Protein AF-A0A4Y9NCS8-F1 (afdb_monomer_lite)

Radius of gyration: 16.24 Å; chains: 1; bounding box: 45×35×48 Å

Secondary structure (DSSP, 8-state):
--TTSPTT--EEEEEEEEEGGGPPP----TTEEEEEEEEE-TT-SSPPPTTHHHHHHHHHHHHHHHHHS----PPPPP---TTSS-SEE-----SS-----SPPEEEEEEHHHHHHHHIIIIIIS---GGGEEEEEEE-TT----

Sequence (145 aa):
IVESLPVGRRARIMLEVPTAGDVLPLAAPAGVEVTWLPRWPADAAVPAPHGMLLTAAVVAAVQEISAAVVPAPAAPLDDVDVDTGILWEVPEEDPGPRRSSGPYVWLAGEAGTVKGLRRRLVQEAGLERTSVAFMGYWRRGKTSD

Structure (mmCIF, N/CA/C/O backbone):
data_AF-A0A4Y9NCS8-F1
#
_entry.id   AF-A0A4Y9NCS8-F1
#
loop_
_atom_site.group_PDB
_atom_site.id
_atom_site.type_symbol
_atom_site.label_atom_id
_atom_site.label_alt_id
_atom_site.label_comp_id
_atom_site.label_asym_id
_atom_site.label_entity_id
_atom_site.label_seq_id
_atom_site.pdbx_PDB_ins_code
_atom_site.Cartn_x
_atom_site.Cartn_y
_atom_site.Cartn_z
_atom_site.occupancy
_atom_site.B_iso_or_equiv
_atom_site.auth_seq_id
_atom_site.auth_comp_id
_atom_site.auth_asym_id
_atom_site.auth_atom_id
_atom_site.pdbx_PDB_model_num
ATOM 1 N N . ILE A 1 1 ? 1.512 -13.019 6.140 1.00 72.31 1 ILE A N 1
ATOM 2 C CA . ILE A 1 1 ? 0.688 -11.860 6.577 1.00 72.31 1 ILE A CA 1
ATOM 3 C C . ILE A 1 1 ? -0.750 -12.012 6.093 1.00 72.31 1 ILE A C 1
ATOM 5 O O . ILE A 1 1 ? -1.638 -12.093 6.925 1.00 72.31 1 ILE A O 1
ATOM 9 N N . VAL A 1 2 ? -0.988 -12.085 4.779 1.00 74.62 2 VAL A N 1
ATOM 10 C CA . VAL A 1 2 ? -2.345 -12.172 4.201 1.00 74.62 2 VAL A CA 1
ATOM 11 C C . VAL A 1 2 ? -3.063 -13.469 4.578 1.00 74.62 2 VAL A C 1
ATOM 13 O O . VAL A 1 2 ? -4.163 -13.434 5.115 1.00 74.62 2 VAL A O 1
ATOM 16 N N . GLU A 1 3 ? -2.403 -14.607 4.376 1.00 77.19 3 GLU A N 1
ATOM 17 C CA . GLU A 1 3 ? -2.951 -15.942 4.669 1.00 77.19 3 GLU A CA 1
ATOM 18 C C . GLU A 1 3 ? -3.192 -16.182 6.166 1.00 77.19 3 GLU A C 1
ATOM 20 O O . GLU A 1 3 ? -3.977 -17.042 6.545 1.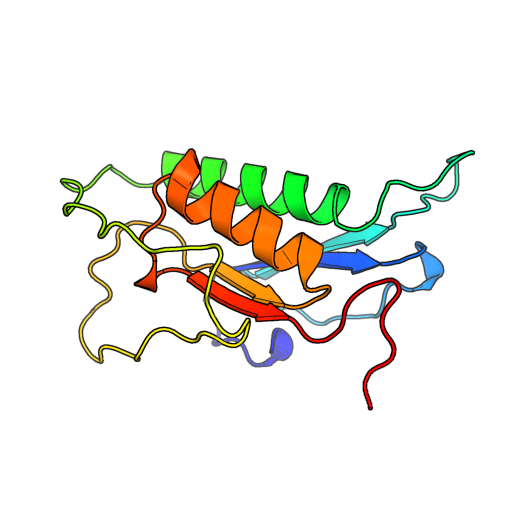00 77.19 3 GLU A O 1
ATOM 25 N N . SER A 1 4 ? -2.533 -15.399 7.025 1.00 77.44 4 SER A N 1
ATOM 26 C CA . SER A 1 4 ? -2.660 -15.468 8.481 1.00 77.44 4 SER A CA 1
ATOM 27 C C . SER A 1 4 ? -3.705 -14.497 9.045 1.00 77.44 4 SER A C 1
ATOM 29 O O . SER A 1 4 ? -3.800 -14.357 10.264 1.00 77.44 4 SER A O 1
ATOM 31 N N . LEU A 1 5 ? -4.451 -13.773 8.198 1.00 78.94 5 LEU A N 1
ATOM 32 C CA . LEU A 1 5 ? -5.491 -12.860 8.673 1.00 78.94 5 LEU A CA 1
ATOM 33 C C . LEU A 1 5 ? -6.654 -13.645 9.308 1.00 78.94 5 LEU A C 1
ATOM 35 O O . LEU A 1 5 ? -7.102 -14.639 8.733 1.00 78.94 5 LEU A O 1
ATOM 39 N N . PRO A 1 6 ? -7.187 -13.194 10.463 1.00 78.44 6 PRO A N 1
ATOM 40 C CA . PRO A 1 6 ? -8.343 -13.832 11.081 1.00 78.44 6 PRO A CA 1
ATOM 41 C C . PRO A 1 6 ? -9.550 -13.878 10.137 1.00 78.44 6 PRO A C 1
ATOM 43 O O . PRO A 1 6 ? -9.821 -12.919 9.411 1.00 78.44 6 PRO A O 1
ATOM 46 N N . VAL A 1 7 ? -10.312 -14.971 10.197 1.00 76.00 7 VAL A N 1
ATOM 47 C CA . VAL A 1 7 ? -11.544 -15.144 9.415 1.00 76.00 7 VAL A CA 1
ATOM 48 C C . VAL A 1 7 ? -12.521 -13.997 9.697 1.00 76.00 7 VAL A C 1
ATOM 50 O O . VAL A 1 7 ? -12.705 -13.590 10.842 1.00 76.00 7 VAL A O 1
ATOM 53 N N . GLY A 1 8 ? -13.139 -13.461 8.641 1.00 76.62 8 GLY A N 1
ATOM 54 C CA . GLY A 1 8 ? -14.074 -12.335 8.730 1.00 76.62 8 GLY A CA 1
ATOM 55 C C . GLY A 1 8 ? -13.406 -10.956 8.757 1.00 76.62 8 GLY A C 1
ATOM 56 O O . GLY A 1 8 ? -14.107 -9.941 8.729 1.00 76.62 8 GLY A O 1
ATOM 57 N N . ARG A 1 9 ? -12.066 -10.879 8.768 1.00 81.81 9 ARG A N 1
ATOM 58 C CA . ARG A 1 9 ? -11.354 -9.608 8.600 1.00 81.81 9 ARG A CA 1
ATOM 59 C C . ARG A 1 9 ? -11.525 -9.109 7.165 1.00 81.81 9 ARG A C 1
ATOM 61 O O . ARG A 1 9 ? -11.119 -9.773 6.218 1.00 81.81 9 ARG A O 1
ATOM 68 N N . ARG A 1 10 ? -12.067 -7.899 7.015 1.00 86.56 10 ARG A N 1
ATOM 69 C CA . ARG A 1 10 ? -12.095 -7.193 5.730 1.00 86.56 10 ARG A CA 1
ATOM 70 C C . ARG A 1 10 ? -10.771 -6.473 5.511 1.00 86.56 10 ARG A C 1
ATOM 72 O O . ARG A 1 10 ? -10.354 -5.708 6.380 1.00 86.56 10 ARG A O 1
ATOM 79 N N . ALA A 1 11 ? -10.120 -6.715 4.379 1.00 88.88 11 ALA A N 1
ATOM 80 C CA . ALA A 1 11 ? -8.862 -6.061 4.027 1.00 88.88 11 ALA A CA 1
ATOM 81 C C . ALA A 1 11 ? -8.737 -5.886 2.511 1.00 88.88 11 ALA A C 1
ATOM 83 O O . ALA A 1 11 ? -9.195 -6.730 1.746 1.00 88.88 11 ALA A O 1
ATOM 84 N N . ARG A 1 12 ? -8.076 -4.805 2.093 1.00 93.00 12 ARG A N 1
ATOM 85 C CA . ARG A 1 12 ? -7.618 -4.610 0.714 1.00 93.00 12 ARG A CA 1
ATOM 86 C C . ARG A 1 12 ? -6.100 -4.644 0.705 1.00 93.00 12 ARG A C 1
ATOM 88 O O . ARG A 1 12 ? -5.467 -3.942 1.491 1.00 93.00 12 ARG A O 1
ATOM 95 N N . ILE A 1 13 ? -5.532 -5.475 -0.154 1.00 93.50 13 ILE A N 1
ATOM 96 C CA . ILE A 1 13 ? -4.092 -5.677 -0.280 1.00 93.50 13 ILE A CA 1
ATOM 97 C C . ILE A 1 13 ? -3.683 -5.250 -1.677 1.00 93.50 13 ILE A C 1
ATOM 99 O O . ILE A 1 13 ? -4.198 -5.769 -2.663 1.00 93.50 13 ILE A O 1
ATOM 103 N N . MET A 1 14 ? -2.735 -4.325 -1.756 1.00 95.94 14 MET A N 1
ATOM 104 C CA . MET A 1 14 ? -2.185 -3.838 -3.015 1.00 95.94 14 MET A CA 1
ATOM 105 C C . MET A 1 14 ? -0.710 -4.214 -3.095 1.00 95.94 14 MET A C 1
ATOM 107 O O . MET A 1 14 ? 0.062 -3.893 -2.192 1.00 95.94 14 MET A O 1
ATOM 111 N N . LEU A 1 15 ? -0.321 -4.886 -4.176 1.00 95.50 15 LEU A N 1
ATOM 112 C CA . LEU A 1 15 ? 1.039 -5.382 -4.387 1.00 95.50 15 LEU A CA 1
ATOM 113 C C . LEU A 1 15 ? 1.550 -4.889 -5.737 1.00 95.50 15 LEU A C 1
ATOM 115 O O . LEU A 1 15 ? 1.112 -5.360 -6.783 1.00 95.50 15 LEU A O 1
ATOM 119 N N . GLU A 1 16 ? 2.473 -3.929 -5.726 1.00 96.06 16 GLU A N 1
ATOM 120 C CA . GLU A 1 16 ? 3.123 -3.469 -6.954 1.00 96.06 16 GLU A CA 1
ATOM 121 C C . GLU A 1 16 ? 4.287 -4.383 -7.327 1.00 96.06 16 GLU A C 1
ATOM 123 O O . GLU A 1 16 ? 5.183 -4.632 -6.520 1.00 96.06 16 GLU A O 1
ATOM 128 N N . VAL A 1 17 ? 4.282 -4.853 -8.573 1.00 95.44 17 VAL A N 1
ATOM 129 C CA . VAL A 1 17 ? 5.280 -5.783 -9.112 1.00 95.44 17 VAL A CA 1
ATOM 130 C C . VAL A 1 17 ? 5.878 -5.244 -10.414 1.00 95.44 17 VAL A C 1
ATOM 132 O O . VAL A 1 17 ? 5.269 -4.389 -11.061 1.00 95.44 17 VAL A O 1
ATOM 135 N N . PRO A 1 18 ? 7.093 -5.661 -10.818 1.00 93.62 18 PRO A N 1
ATOM 136 C CA . PRO A 1 18 ? 7.687 -5.197 -12.071 1.00 93.62 18 PRO A CA 1
ATOM 137 C C . PRO A 1 18 ? 6.819 -5.524 -13.293 1.00 93.62 18 PRO A C 1
ATOM 139 O O . PRO A 1 18 ? 6.507 -4.616 -14.064 1.00 93.62 18 PRO A O 1
ATOM 142 N N . THR A 1 19 ? 6.392 -6.777 -13.436 1.00 92.75 19 THR A N 1
ATOM 143 C CA . THR A 1 19 ? 5.633 -7.282 -14.588 1.00 92.75 19 THR A CA 1
ATOM 144 C C . THR A 1 19 ? 4.485 -8.190 -14.146 1.00 92.75 19 THR A C 1
ATOM 146 O O . THR A 1 19 ? 4.421 -8.624 -12.998 1.00 92.75 19 THR A O 1
ATOM 149 N N . ALA A 1 20 ? 3.575 -8.518 -15.067 1.00 91.19 20 ALA A N 1
ATOM 150 C CA . ALA A 1 20 ? 2.507 -9.481 -14.792 1.00 91.19 20 ALA A CA 1
ATOM 151 C C . ALA A 1 20 ? 3.033 -10.906 -14.519 1.00 91.19 20 ALA A C 1
ATOM 153 O O . ALA A 1 20 ? 2.359 -11.680 -13.846 1.00 91.19 20 ALA A O 1
ATOM 154 N N . GLY A 1 21 ? 4.237 -11.245 -14.998 1.00 91.56 21 GLY A N 1
ATOM 155 C CA . GLY A 1 21 ? 4.879 -12.537 -14.730 1.00 91.56 21 GLY A CA 1
ATOM 156 C C . GLY A 1 21 ? 5.390 -12.688 -13.295 1.00 91.56 21 GLY A C 1
ATOM 157 O O . GLY A 1 21 ? 5.642 -13.803 -12.856 1.00 91.56 21 GLY A O 1
ATOM 158 N N . ASP A 1 22 ? 5.502 -11.582 -12.556 1.00 94.00 22 ASP A N 1
ATOM 159 C CA . ASP A 1 22 ? 5.923 -11.566 -11.151 1.00 94.00 22 ASP A CA 1
ATOM 160 C C . ASP A 1 22 ? 4.744 -11.751 -10.176 1.00 94.00 22 ASP A C 1
ATOM 162 O O . ASP A 1 22 ? 4.925 -11.717 -8.957 1.00 94.00 22 ASP A O 1
ATOM 166 N N . VAL A 1 23 ? 3.519 -11.908 -10.691 1.00 93.31 23 VAL A N 1
ATOM 167 C CA . VAL A 1 23 ? 2.337 -12.187 -9.871 1.00 93.31 23 VAL A CA 1
ATOM 168 C C . VAL A 1 23 ? 2.438 -13.601 -9.313 1.00 93.31 23 VAL A C 1
ATOM 170 O O . VAL A 1 23 ? 2.556 -14.574 -10.056 1.00 93.31 23 VAL A O 1
ATOM 173 N N . LEU A 1 24 ? 2.349 -13.714 -7.989 1.00 91.56 24 LEU A N 1
ATOM 174 C CA . LEU A 1 24 ? 2.387 -14.997 -7.300 1.00 91.56 24 LEU A CA 1
ATOM 175 C C . LEU A 1 24 ? 0.973 -15.449 -6.915 1.00 91.56 24 LEU A C 1
ATOM 177 O O . LEU A 1 24 ? 0.137 -14.612 -6.558 1.00 91.56 24 LEU A O 1
ATOM 181 N N . PRO A 1 25 ? 0.691 -16.766 -6.928 1.00 88.62 25 PRO A N 1
ATOM 182 C CA . PRO A 1 25 ? -0.510 -17.298 -6.302 1.00 88.62 25 PRO A CA 1
ATOM 183 C C . PRO A 1 25 ? -0.550 -16.885 -4.828 1.00 88.62 25 PRO A C 1
ATOM 185 O O . PRO A 1 25 ? 0.394 -17.145 -4.085 1.00 88.62 25 PRO A O 1
ATOM 188 N N . LEU A 1 26 ? -1.636 -16.236 -4.413 1.00 88.38 26 LEU A N 1
ATOM 189 C CA . LEU A 1 26 ? -1.834 -15.800 -3.034 1.00 88.38 26 LEU A CA 1
ATOM 190 C C . LEU A 1 26 ? -3.251 -16.151 -2.595 1.00 88.38 26 LEU A C 1
ATOM 192 O O . LEU A 1 26 ? -4.222 -15.644 -3.160 1.00 88.38 26 LEU A O 1
ATOM 196 N N . ALA A 1 27 ? -3.368 -17.021 -1.593 1.00 86.62 27 ALA A N 1
ATOM 197 C CA . ALA A 1 27 ? -4.658 -17.372 -1.023 1.00 86.62 27 ALA A CA 1
ATOM 198 C C . ALA A 1 27 ? -5.139 -16.251 -0.090 1.00 86.62 27 ALA A C 1
ATOM 200 O O . ALA A 1 27 ? -4.430 -15.820 0.821 1.00 86.62 27 ALA A O 1
ATOM 201 N N . ALA A 1 28 ? -6.361 -15.776 -0.313 1.00 86.62 28 ALA A N 1
ATOM 202 C CA . ALA A 1 28 ? -6.980 -14.731 0.490 1.00 86.62 28 ALA A CA 1
ATOM 203 C C . ALA A 1 28 ? -8.213 -15.295 1.219 1.00 86.62 28 ALA A C 1
ATOM 205 O O . ALA A 1 28 ? -9.073 -15.899 0.570 1.00 86.62 28 ALA A O 1
ATOM 206 N N . PRO A 1 29 ? -8.329 -15.122 2.551 1.00 86.44 29 PRO A N 1
ATOM 207 C CA . PRO A 1 29 ? -9.556 -15.444 3.276 1.00 86.44 29 PRO A CA 1
ATOM 208 C C . PRO A 1 29 ? -10.765 -14.651 2.752 1.00 86.44 29 PRO A C 1
ATOM 210 O O . PRO A 1 29 ? -10.622 -13.587 2.150 1.00 86.44 29 PRO A O 1
ATOM 213 N N . ALA A 1 30 ? -11.982 -15.128 3.024 1.00 86.25 30 ALA A N 1
ATOM 214 C CA . ALA A 1 30 ? -13.199 -14.416 2.633 1.00 86.25 30 ALA A CA 1
ATOM 215 C C . ALA A 1 30 ? -13.238 -12.987 3.217 1.00 86.25 30 ALA A C 1
ATOM 217 O O . ALA A 1 30 ? -13.017 -12.792 4.413 1.00 86.25 30 ALA A O 1
ATOM 218 N N . GLY A 1 31 ? -13.548 -12.001 2.369 1.00 85.94 31 GLY A N 1
ATOM 219 C CA . GLY A 1 31 ? -13.544 -10.575 2.726 1.00 85.94 31 GLY A CA 1
ATOM 220 C C . GLY A 1 31 ? -12.206 -9.861 2.497 1.00 85.94 31 GLY A C 1
ATOM 221 O O . GLY A 1 31 ? -12.125 -8.653 2.730 1.00 85.94 31 GLY A O 1
ATOM 222 N N . VAL A 1 32 ? -11.180 -10.579 2.031 1.00 90.44 32 VAL A N 1
ATOM 223 C CA . VAL A 1 32 ? -9.878 -10.021 1.663 1.00 90.44 32 VAL A CA 1
ATOM 224 C C . VAL A 1 32 ? -9.767 -9.906 0.142 1.00 90.44 32 VAL A C 1
ATOM 226 O O . VAL A 1 32 ? -9.844 -10.900 -0.576 1.00 90.44 32 VAL A O 1
ATOM 229 N N . GLU A 1 33 ? -9.561 -8.687 -0.347 1.00 92.25 33 GLU A N 1
ATOM 230 C CA . GLU A 1 33 ? -9.354 -8.384 -1.766 1.00 92.25 33 GLU A CA 1
ATOM 231 C C . GLU A 1 33 ? -7.861 -8.165 -2.028 1.00 92.25 33 GLU A C 1
ATOM 233 O O . GLU A 1 33 ? -7.224 -7.349 -1.360 1.00 92.25 33 GLU A O 1
ATOM 238 N N . VAL A 1 34 ? -7.294 -8.888 -2.997 1.00 94.06 34 VAL A N 1
ATOM 239 C CA . VAL A 1 34 ? -5.886 -8.758 -3.400 1.00 94.06 34 VAL A CA 1
ATOM 240 C C . VAL A 1 34 ? -5.817 -8.187 -4.809 1.00 94.06 34 VAL A C 1
ATOM 242 O O . VAL A 1 34 ? -6.325 -8.788 -5.754 1.00 94.06 34 VAL A O 1
ATOM 245 N N . THR A 1 35 ? -5.119 -7.066 -4.954 1.00 95.31 35 THR A N 1
ATOM 246 C CA . THR A 1 35 ? -4.879 -6.396 -6.230 1.00 95.31 35 THR A CA 1
ATOM 247 C C . THR A 1 35 ? -3.385 -6.354 -6.516 1.00 95.31 35 THR A C 1
ATOM 249 O O . THR A 1 35 ? -2.612 -5.703 -5.810 1.00 95.31 35 THR A O 1
ATOM 252 N N . TRP A 1 36 ? -2.978 -7.018 -7.594 1.00 95.88 36 TRP A N 1
ATOM 253 C CA . TRP A 1 36 ? -1.624 -6.926 -8.128 1.00 95.88 36 TRP A CA 1
ATOM 254 C C . TRP A 1 36 ? -1.534 -5.767 -9.121 1.00 95.88 36 TRP A C 1
ATOM 256 O O . TRP A 1 36 ? -2.419 -5.585 -9.955 1.00 95.88 36 TRP A O 1
ATOM 266 N N . LEU A 1 37 ? -0.462 -4.983 -9.034 1.00 95.75 37 LEU A N 1
ATOM 267 C CA . LEU A 1 37 ? -0.241 -3.770 -9.820 1.00 95.75 37 LEU A CA 1
ATOM 268 C C . LEU A 1 37 ? 1.068 -3.904 -10.617 1.00 95.75 37 LEU A C 1
ATOM 270 O O . LEU A 1 37 ? 2.119 -3.449 -10.155 1.00 95.75 37 LEU A O 1
ATOM 274 N N . PRO A 1 38 ? 1.049 -4.548 -11.798 1.00 95.62 38 PRO A N 1
ATOM 275 C CA . PRO A 1 38 ? 2.213 -4.612 -12.669 1.00 95.62 38 PRO A CA 1
ATOM 276 C C . PRO A 1 38 ? 2.594 -3.227 -13.186 1.00 95.62 38 PRO A C 1
ATOM 278 O O . PRO A 1 38 ? 1.790 -2.554 -13.831 1.00 95.62 38 PRO A O 1
ATOM 281 N N . ARG A 1 39 ? 3.843 -2.810 -12.962 1.00 94.69 39 ARG A N 1
ATOM 282 C CA . ARG A 1 39 ? 4.376 -1.565 -13.539 1.00 94.69 39 ARG A CA 1
ATOM 283 C C . ARG A 1 39 ? 4.508 -1.647 -15.052 1.00 94.69 39 ARG A C 1
ATOM 285 O O . ARG A 1 39 ? 4.371 -0.626 -15.720 1.00 94.69 39 ARG A O 1
ATOM 292 N N . TRP A 1 40 ? 4.778 -2.842 -15.568 1.00 93.19 40 TRP A N 1
ATOM 293 C CA . TRP A 1 40 ? 4.795 -3.157 -16.989 1.00 93.19 40 TRP A CA 1
ATOM 294 C C . TRP A 1 40 ? 3.603 -4.064 -17.333 1.00 93.19 40 TRP A C 1
ATOM 296 O O . TRP A 1 40 ? 3.723 -5.292 -17.260 1.00 93.19 40 TRP A O 1
ATOM 306 N N . PRO A 1 41 ? 2.426 -3.501 -17.657 1.00 79.69 41 PRO A N 1
ATOM 307 C CA . PRO A 1 41 ? 1.339 -4.290 -18.222 1.00 79.69 41 PRO A CA 1
ATOM 308 C C . PRO A 1 41 ? 1.713 -4.743 -19.641 1.00 79.69 41 PRO A C 1
ATOM 310 O O . PRO A 1 41 ? 2.500 -4.076 -20.312 1.00 79.69 41 PRO A O 1
ATOM 313 N N . ALA A 1 42 ? 1.162 -5.875 -20.088 1.00 76.88 42 ALA A N 1
ATOM 314 C CA . ALA A 1 42 ? 1.591 -6.568 -21.310 1.00 76.88 42 ALA A CA 1
ATOM 315 C C . ALA A 1 42 ? 1.648 -5.668 -22.562 1.00 76.88 42 ALA A C 1
ATOM 317 O O . ALA A 1 42 ? 2.532 -5.842 -23.395 1.00 76.88 42 ALA A O 1
ATOM 318 N N . ASP A 1 43 ? 0.769 -4.666 -22.638 1.00 79.25 43 ASP A N 1
ATOM 319 C CA . ASP A 1 43 ? 0.604 -3.802 -23.810 1.00 79.25 43 ASP A CA 1
ATOM 320 C C . ASP A 1 43 ? 1.266 -2.413 -23.670 1.00 79.25 43 ASP A C 1
ATOM 322 O O . ASP A 1 43 ? 1.098 -1.552 -24.535 1.00 79.25 43 ASP A O 1
ATOM 326 N N . ALA A 1 44 ? 2.007 -2.143 -22.586 1.00 80.12 44 ALA A N 1
ATOM 327 C CA . ALA A 1 44 ? 2.639 -0.837 -22.380 1.00 80.12 44 ALA A CA 1
ATOM 328 C C . ALA A 1 44 ? 4.025 -0.725 -23.030 1.00 80.12 44 ALA A C 1
ATOM 330 O O . ALA A 1 44 ? 4.901 -1.568 -22.838 1.00 80.12 44 ALA A O 1
ATOM 331 N N . ALA A 1 45 ? 4.251 0.400 -23.718 1.00 83.25 45 ALA A N 1
ATOM 332 C CA . ALA A 1 45 ? 5.554 0.759 -24.281 1.00 83.25 45 ALA A CA 1
ATOM 333 C C . ALA A 1 45 ? 6.566 1.238 -23.220 1.00 83.25 45 ALA A C 1
ATOM 335 O O . ALA A 1 45 ? 7.772 1.095 -23.410 1.00 83.25 45 ALA A O 1
ATOM 336 N N . VAL A 1 46 ? 6.088 1.824 -22.116 1.00 88.88 46 VAL A N 1
ATOM 337 C CA . VAL A 1 46 ? 6.915 2.366 -21.024 1.00 88.88 46 VAL A CA 1
ATOM 338 C C . VAL A 1 46 ? 6.301 1.949 -19.685 1.00 88.88 46 VAL A C 1
ATOM 340 O O . VAL A 1 46 ? 5.085 2.084 -19.524 1.00 88.88 46 VAL A O 1
ATOM 343 N N . PRO A 1 47 ? 7.097 1.470 -18.711 1.00 92.31 47 PRO A N 1
ATOM 344 C CA . PRO A 1 47 ? 6.570 1.073 -17.416 1.00 92.31 47 PRO A CA 1
ATOM 345 C C . PRO A 1 47 ? 6.203 2.287 -16.565 1.00 92.31 47 PRO A C 1
ATOM 347 O O . PRO A 1 47 ? 6.854 3.335 -16.618 1.00 92.31 47 PRO A O 1
ATOM 350 N N . ALA A 1 48 ? 5.213 2.111 -15.694 1.00 93.31 48 ALA A N 1
ATOM 351 C CA . ALA A 1 48 ? 4.906 3.095 -14.670 1.00 93.31 48 ALA A CA 1
ATOM 352 C C . ALA A 1 48 ? 6.125 3.316 -13.744 1.00 93.31 48 ALA A C 1
ATOM 354 O O . ALA A 1 48 ? 6.813 2.352 -13.366 1.00 93.31 48 ALA A O 1
ATOM 355 N N . PRO A 1 49 ? 6.394 4.568 -13.323 1.00 93.81 49 PRO A N 1
ATOM 356 C CA . PRO A 1 49 ? 7.359 4.840 -12.271 1.00 93.81 49 PRO A CA 1
ATOM 357 C C . PRO A 1 49 ? 7.040 4.025 -11.020 1.00 93.81 49 PRO A C 1
ATOM 359 O O . PRO A 1 49 ? 5.885 3.821 -10.656 1.00 93.81 49 PRO A O 1
ATOM 362 N N . HIS A 1 50 ? 8.081 3.553 -10.343 1.00 92.44 50 HIS A N 1
ATOM 363 C CA . HIS A 1 50 ? 7.890 2.775 -9.124 1.00 92.44 50 HIS A CA 1
ATOM 364 C C . HIS A 1 50 ? 7.170 3.556 -8.039 1.00 92.44 50 HIS A C 1
ATOM 366 O O . HIS A 1 50 ? 7.433 4.744 -7.852 1.00 92.44 50 HIS A O 1
ATOM 372 N N . GLY A 1 51 ? 6.297 2.857 -7.330 1.00 93.81 51 GLY A N 1
ATOM 373 C CA . GLY A 1 51 ? 5.459 3.405 -6.289 1.00 93.81 51 GLY A CA 1
ATOM 374 C C . GLY A 1 51 ? 4.284 4.214 -6.822 1.00 93.81 51 GLY A C 1
ATOM 375 O O . GLY A 1 51 ? 3.396 4.529 -6.038 1.00 93.81 51 GLY A O 1
ATOM 376 N N . MET A 1 52 ? 4.227 4.559 -8.115 1.00 94.94 52 MET A N 1
ATOM 377 C CA . MET A 1 52 ? 3.147 5.388 -8.656 1.00 94.94 52 MET A CA 1
ATOM 378 C C . MET A 1 52 ? 1.805 4.657 -8.611 1.00 94.94 52 MET A C 1
ATOM 380 O O . MET A 1 52 ? 0.826 5.224 -8.123 1.00 94.94 52 MET A O 1
ATOM 384 N N . LEU A 1 53 ? 1.770 3.404 -9.079 1.00 96.06 53 LEU A N 1
ATOM 385 C CA . LEU A 1 53 ? 0.542 2.608 -9.104 1.00 96.06 53 LEU A CA 1
ATOM 386 C C . LEU A 1 53 ? 0.105 2.270 -7.682 1.00 96.06 53 LEU A C 1
ATOM 388 O O . LEU A 1 53 ? -1.058 2.475 -7.336 1.00 96.06 53 LEU A O 1
ATOM 392 N N . LEU A 1 54 ? 1.052 1.832 -6.844 1.00 95.94 54 LEU A N 1
ATOM 393 C CA . LEU A 1 54 ? 0.773 1.544 -5.438 1.00 95.94 54 LEU A CA 1
ATOM 394 C C . LEU A 1 54 ? 0.218 2.770 -4.714 1.00 95.94 54 LEU A C 1
ATOM 396 O O . LEU A 1 54 ? -0.785 2.677 -4.010 1.00 95.94 54 LEU A O 1
ATOM 400 N N . THR A 1 55 ? 0.843 3.931 -4.913 1.00 94.69 55 THR A N 1
ATOM 401 C CA . THR A 1 55 ? 0.424 5.156 -4.233 1.00 94.69 55 THR A CA 1
ATOM 402 C C . THR A 1 55 ? -0.981 5.571 -4.651 1.00 94.69 55 THR A C 1
ATOM 404 O O . THR A 1 55 ? -1.791 5.913 -3.792 1.00 94.69 55 THR A O 1
ATOM 407 N N . ALA A 1 56 ? -1.289 5.526 -5.950 1.00 95.06 56 ALA A N 1
ATOM 408 C CA . ALA A 1 56 ? -2.622 5.851 -6.447 1.00 95.06 56 ALA A CA 1
ATOM 409 C C . ALA A 1 56 ? -3.687 4.899 -5.879 1.00 95.06 56 ALA A C 1
ATOM 411 O O . ALA A 1 56 ? -4.714 5.358 -5.379 1.00 95.06 56 ALA A O 1
ATOM 412 N N . ALA A 1 57 ? -3.416 3.590 -5.890 1.00 95.94 57 ALA A N 1
ATOM 413 C CA . ALA A 1 57 ? -4.346 2.580 -5.392 1.00 95.94 57 ALA A CA 1
ATOM 414 C C . ALA A 1 57 ? -4.616 2.717 -3.884 1.00 95.94 57 ALA A C 1
ATOM 416 O O . ALA A 1 57 ? -5.767 2.635 -3.455 1.00 95.94 57 ALA A O 1
ATOM 417 N N . VAL A 1 58 ? -3.576 2.965 -3.079 1.00 94.44 58 VAL A N 1
ATOM 418 C CA . VAL A 1 58 ? -3.719 3.153 -1.626 1.00 94.44 58 VAL A CA 1
ATOM 419 C C . VAL A 1 58 ? -4.507 4.424 -1.309 1.00 94.44 58 VAL A C 1
ATOM 421 O O . VAL A 1 58 ? -5.420 4.373 -0.489 1.00 94.44 58 VAL A O 1
ATOM 424 N N . VAL A 1 59 ? -4.204 5.546 -1.971 1.00 92.81 59 VAL A N 1
ATOM 425 C CA . VAL A 1 59 ? -4.933 6.809 -1.756 1.00 92.81 59 VAL A CA 1
ATOM 426 C C . VAL A 1 59 ? -6.413 6.649 -2.103 1.00 92.81 59 VAL A C 1
ATOM 428 O O . VAL A 1 59 ? -7.260 7.014 -1.290 1.00 92.81 59 VAL A O 1
ATOM 431 N N . ALA A 1 60 ? -6.727 6.049 -3.255 1.00 92.94 60 ALA A N 1
ATOM 432 C CA . ALA A 1 60 ? -8.110 5.811 -3.665 1.00 92.94 60 ALA A CA 1
ATOM 433 C C . ALA A 1 60 ? -8.862 4.925 -2.657 1.00 92.94 60 ALA A C 1
ATOM 435 O O . ALA A 1 60 ? -9.975 5.253 -2.253 1.00 92.94 60 ALA A O 1
ATOM 436 N N . ALA A 1 61 ? -8.236 3.839 -2.192 1.00 91.88 61 ALA A N 1
ATOM 437 C CA . ALA A 1 61 ? -8.864 2.940 -1.230 1.00 91.88 61 ALA A CA 1
ATOM 438 C C . ALA A 1 61 ? -9.087 3.593 0.140 1.00 91.88 61 ALA A C 1
ATOM 440 O O . ALA A 1 61 ? -10.139 3.388 0.741 1.00 91.88 61 ALA A O 1
ATOM 441 N N . VAL A 1 62 ? -8.129 4.384 0.635 1.00 89.50 62 VAL A N 1
ATOM 442 C CA . VAL A 1 62 ? -8.296 5.113 1.902 1.00 89.50 62 VAL A CA 1
ATOM 443 C C . VAL A 1 62 ? -9.419 6.137 1.784 1.00 89.50 62 VAL A C 1
ATOM 445 O O . VAL A 1 62 ? -10.257 6.201 2.675 1.00 89.50 62 VAL A O 1
ATOM 448 N N . GLN A 1 63 ? -9.487 6.890 0.683 1.00 87.69 63 GLN A N 1
ATOM 449 C CA . GLN A 1 63 ? -10.565 7.857 0.455 1.00 87.69 63 GLN A CA 1
ATOM 450 C C . GLN A 1 63 ? -11.941 7.185 0.411 1.00 87.69 63 GLN A C 1
ATOM 452 O O . GLN A 1 63 ? -12.872 7.660 1.057 1.00 87.69 63 GLN A O 1
ATOM 457 N N . GLU A 1 64 ? -12.063 6.064 -0.300 1.00 88.88 64 GLU A N 1
ATOM 458 C CA . GLU A 1 64 ? -13.316 5.312 -0.391 1.00 88.88 64 GLU A CA 1
ATOM 459 C C . GLU A 1 64 ? -13.755 4.759 0.973 1.00 88.88 64 GLU A C 1
ATOM 461 O O . GLU A 1 64 ? -14.913 4.916 1.360 1.00 88.88 64 GLU A O 1
ATOM 466 N N . ILE A 1 65 ? -12.834 4.149 1.728 1.00 85.88 65 ILE A N 1
ATOM 467 C CA . ILE A 1 65 ? -13.149 3.580 3.045 1.00 85.88 65 ILE A CA 1
ATOM 468 C C . ILE A 1 65 ? -13.501 4.691 4.035 1.00 85.88 65 ILE A C 1
ATOM 470 O O . ILE A 1 65 ? -14.497 4.571 4.743 1.00 85.88 65 ILE A O 1
ATOM 474 N N . SER A 1 66 ? -12.733 5.781 4.063 1.00 82.19 66 SER A N 1
ATOM 475 C CA . SER A 1 66 ? -13.006 6.917 4.948 1.00 82.19 66 SER A CA 1
ATOM 476 C C . SER A 1 66 ? -14.340 7.594 4.625 1.00 82.19 66 SER A C 1
ATOM 478 O O . SER A 1 66 ? -15.045 7.989 5.546 1.00 82.19 66 SER A O 1
ATOM 480 N N . ALA A 1 67 ? -14.731 7.684 3.348 1.00 81.44 67 ALA A N 1
ATOM 481 C CA . ALA A 1 67 ? -16.030 8.233 2.949 1.00 81.44 67 ALA A CA 1
ATOM 482 C C . ALA A 1 67 ? -17.218 7.346 3.366 1.00 81.44 67 ALA A C 1
ATOM 484 O O . ALA A 1 67 ? -18.325 7.848 3.558 1.00 81.44 67 ALA A O 1
ATOM 485 N N . ALA A 1 68 ? -17.003 6.036 3.506 1.00 78.44 68 ALA A N 1
ATOM 486 C CA . ALA A 1 68 ? -18.029 5.093 3.945 1.00 78.44 68 ALA A CA 1
ATOM 487 C C . ALA A 1 68 ? -18.245 5.089 5.471 1.00 78.44 68 ALA A C 1
ATOM 489 O O . ALA A 1 68 ? -19.229 4.514 5.943 1.00 78.44 68 ALA A O 1
ATOM 490 N N . VAL A 1 69 ? -17.348 5.705 6.247 1.00 71.19 69 VAL A N 1
ATOM 491 C CA . VAL A 1 69 ? -17.472 5.801 7.705 1.00 71.19 69 VAL A CA 1
ATOM 492 C C . VAL A 1 69 ? -18.088 7.147 8.088 1.00 71.19 69 VAL A C 1
ATOM 494 O O . VAL A 1 69 ? -17.693 8.196 7.590 1.00 71.19 69 VAL A O 1
ATOM 497 N N . VAL A 1 70 ? -19.067 7.128 8.998 1.00 59.72 70 VAL A N 1
ATOM 498 C CA . VAL A 1 70 ? -19.613 8.353 9.598 1.00 59.72 70 VAL A CA 1
ATOM 49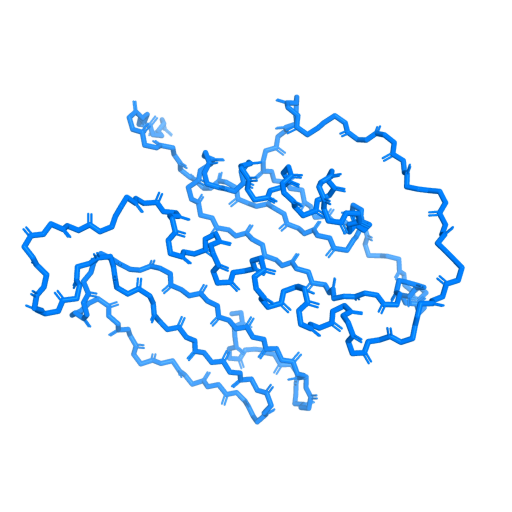9 C C . VAL A 1 70 ? -18.470 9.105 10.293 1.00 59.72 70 VAL A C 1
ATOM 501 O O . VAL A 1 70 ? -17.790 8.498 11.125 1.00 59.72 70 VAL A O 1
ATOM 504 N N . PRO A 1 71 ? -18.248 10.400 10.003 1.00 56.72 71 PRO A N 1
ATOM 505 C CA . PRO A 1 71 ? -17.203 11.159 10.670 1.00 56.72 71 PRO A CA 1
ATOM 506 C C . PRO A 1 71 ? -17.526 11.259 12.165 1.00 56.72 71 PRO A C 1
ATOM 508 O O . PRO A 1 71 ? -18.467 11.940 12.574 1.00 56.72 71 PRO A O 1
ATOM 511 N N . ALA A 1 72 ? -16.752 10.556 12.991 1.00 55.06 72 ALA A N 1
ATOM 512 C CA . ALA A 1 72 ? -16.659 10.858 14.412 1.00 55.06 72 ALA A CA 1
ATOM 513 C C . ALA A 1 72 ? -16.013 12.247 14.582 1.00 55.06 72 ALA A C 1
ATOM 515 O O . ALA A 1 72 ? -15.264 12.671 13.695 1.00 55.06 72 ALA A O 1
ATOM 516 N N . PRO A 1 73 ? -16.280 12.980 15.681 1.00 50.41 73 PRO A N 1
ATOM 517 C CA . PRO A 1 73 ? -15.572 14.225 15.952 1.00 50.41 73 PRO A CA 1
ATOM 518 C C . PRO A 1 73 ? -14.068 13.948 15.921 1.00 50.41 73 PRO A C 1
ATOM 520 O O . PRO A 1 73 ? -13.566 13.148 16.710 1.00 50.41 73 PRO A O 1
ATOM 523 N N . ALA A 1 74 ? -13.382 14.566 14.958 1.00 53.28 74 ALA A N 1
ATOM 524 C CA . ALA A 1 74 ? -11.958 14.379 14.754 1.00 53.28 74 ALA A CA 1
ATOM 525 C C . ALA A 1 74 ? -11.227 14.804 16.030 1.00 53.28 74 ALA A C 1
ATOM 527 O O . ALA A 1 74 ? -11.321 15.962 16.450 1.00 53.28 74 ALA A O 1
ATOM 528 N N . ALA A 1 75 ? -10.525 13.865 16.663 1.00 55.66 75 ALA A N 1
ATOM 529 C CA . ALA A 1 75 ? -9.523 14.236 17.642 1.00 55.66 75 ALA A CA 1
ATOM 530 C C . ALA A 1 75 ? -8.475 15.110 16.929 1.00 55.66 75 ALA A C 1
ATOM 532 O O . ALA A 1 75 ? -8.198 14.877 15.746 1.00 55.66 75 ALA A O 1
ATOM 533 N N . PRO A 1 76 ? -7.921 16.138 17.594 1.00 56.19 76 PRO A N 1
ATOM 534 C CA . PRO A 1 76 ? -6.816 16.888 17.021 1.00 56.19 76 PRO A CA 1
ATOM 535 C C . PRO A 1 76 ? -5.697 15.906 16.666 1.00 56.19 76 PRO A C 1
ATOM 537 O O . PRO A 1 76 ? -5.242 15.140 17.512 1.00 56.19 76 PRO A O 1
ATOM 540 N N . LEU A 1 77 ? -5.317 15.892 15.390 1.00 59.50 77 LEU A N 1
ATOM 541 C CA . LEU A 1 77 ? -4.180 15.117 14.917 1.00 59.50 77 LEU A CA 1
ATOM 542 C C . LEU A 1 77 ? -2.912 15.789 15.438 1.00 59.50 77 LEU A C 1
ATOM 544 O O . LEU A 1 77 ? -2.751 16.999 15.269 1.00 59.50 77 LEU A O 1
ATOM 548 N N . ASP A 1 78 ? -2.020 15.016 16.048 1.00 55.97 78 ASP A N 1
ATOM 549 C CA . ASP A 1 78 ? -0.707 15.525 16.427 1.00 55.97 78 ASP A CA 1
ATOM 550 C C . ASP A 1 78 ? 0.094 15.903 15.174 1.00 55.97 78 ASP A C 1
ATOM 552 O O . ASP A 1 78 ? 0.053 15.207 14.152 1.00 55.97 78 ASP A O 1
ATOM 556 N N . ASP A 1 79 ? 0.842 17.004 15.255 1.00 52.91 79 ASP A N 1
ATOM 557 C CA . ASP A 1 79 ? 1.789 17.394 14.214 1.00 52.91 79 ASP A CA 1
ATOM 558 C C . ASP A 1 79 ? 2.988 16.437 14.260 1.00 52.91 79 ASP A C 1
ATOM 560 O O . ASP A 1 79 ? 3.857 16.521 15.131 1.00 52.91 79 ASP A O 1
ATOM 564 N N . VAL A 1 80 ? 2.982 15.448 13.367 1.00 59.16 80 VAL A N 1
ATOM 565 C CA . VAL A 1 80 ? 4.034 14.435 13.282 1.00 59.16 80 VAL A CA 1
ATOM 566 C C . VAL A 1 80 ? 4.998 14.813 12.168 1.00 59.16 80 VAL A C 1
ATOM 568 O O . VAL A 1 80 ? 4.617 14.877 10.997 1.00 59.16 80 VAL A O 1
ATOM 571 N N . ASP A 1 81 ? 6.275 14.974 12.519 1.00 62.03 81 ASP A N 1
ATOM 572 C CA . ASP A 1 81 ? 7.349 1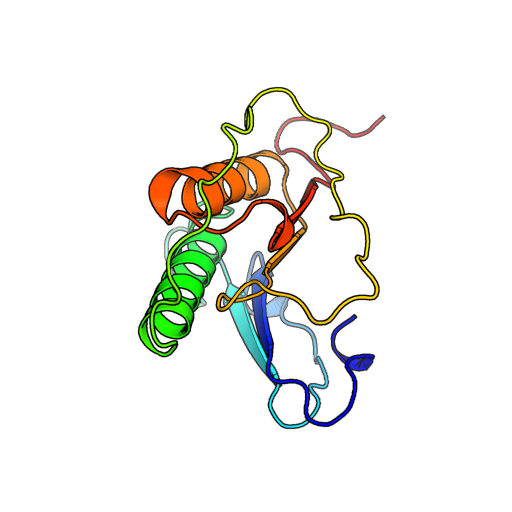5.168 11.548 1.00 62.03 81 ASP A CA 1
ATOM 573 C C . ASP A 1 81 ? 7.561 13.886 10.719 1.00 62.03 81 ASP A C 1
ATOM 575 O O . ASP A 1 81 ? 8.266 12.940 11.088 1.00 62.03 81 ASP A O 1
ATOM 579 N N . VAL A 1 82 ? 6.913 13.856 9.553 1.00 58.78 82 VAL A N 1
ATOM 580 C CA . VAL A 1 82 ? 7.001 12.753 8.591 1.00 58.78 82 VAL A CA 1
ATOM 581 C C . VAL A 1 82 ? 8.315 12.745 7.804 1.00 58.78 82 VAL A C 1
ATOM 583 O O . VAL A 1 82 ? 8.482 11.892 6.919 1.00 58.78 82 VAL A O 1
ATOM 586 N N . ASP A 1 83 ? 9.271 13.617 8.107 1.00 59.38 83 ASP A N 1
ATOM 587 C CA . ASP A 1 83 ? 10.529 13.719 7.381 1.00 59.38 83 ASP A CA 1
ATOM 588 C C . ASP A 1 83 ? 11.750 13.199 8.151 1.00 59.38 83 ASP A C 1
ATOM 590 O O . ASP A 1 83 ? 12.711 12.797 7.480 1.00 59.38 83 ASP A O 1
ATOM 594 N N . THR A 1 84 ? 11.690 13.096 9.485 1.00 51.44 84 THR A N 1
ATOM 595 C CA . THR A 1 84 ? 12.865 12.839 10.353 1.00 51.44 84 THR A CA 1
ATOM 596 C C . THR A 1 84 ? 12.959 11.449 11.011 1.00 51.44 84 THR A C 1
ATOM 598 O O . THR A 1 84 ? 13.960 11.153 11.659 1.00 51.44 84 THR A O 1
ATOM 601 N N . GLY A 1 85 ? 11.986 10.554 10.811 1.00 53.19 85 GLY A N 1
ATOM 602 C CA . GLY A 1 85 ? 11.919 9.251 11.504 1.00 53.19 85 GLY A CA 1
ATOM 603 C C . GLY A 1 85 ? 12.579 8.048 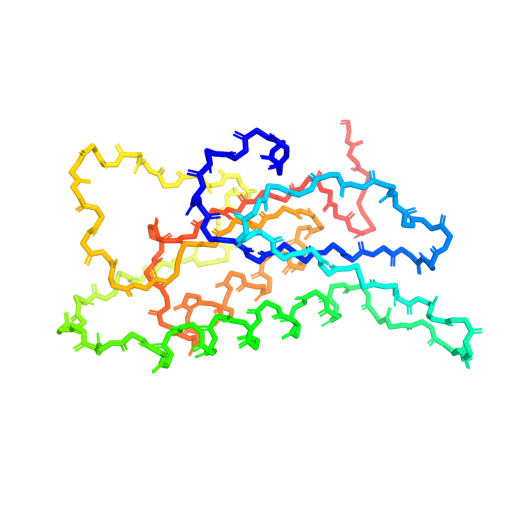10.805 1.00 53.19 85 GLY A C 1
ATOM 604 O O . GLY A 1 85 ? 12.657 7.981 9.574 1.00 53.19 85 GLY A O 1
ATOM 605 N N . ILE A 1 86 ? 12.994 7.053 11.605 1.00 48.81 86 ILE A N 1
ATOM 606 C CA . ILE A 1 86 ? 13.310 5.684 11.156 1.00 48.81 86 ILE A CA 1
ATOM 607 C C . ILE A 1 86 ? 12.066 5.131 10.453 1.00 48.81 86 ILE A C 1
ATOM 609 O O . ILE A 1 86 ? 10.982 5.141 11.021 1.00 48.81 86 ILE A O 1
ATOM 613 N N . LEU A 1 87 ? 12.198 4.615 9.227 1.00 60.16 87 LEU A N 1
ATOM 614 C CA . LEU A 1 87 ? 11.066 4.075 8.460 1.00 60.16 87 LEU A CA 1
ATOM 615 C C . LEU A 1 87 ? 10.690 2.657 8.923 1.00 60.16 87 LEU A C 1
ATOM 617 O O . LEU A 1 87 ? 10.491 1.761 8.112 1.00 60.16 87 LEU A O 1
ATOM 621 N N . TRP A 1 88 ? 10.678 2.439 10.230 1.00 61.94 88 TRP A N 1
ATOM 622 C CA . TRP A 1 88 ? 10.190 1.234 10.878 1.00 61.94 88 TRP A CA 1
ATOM 623 C C . TRP A 1 88 ? 9.364 1.677 12.075 1.00 61.94 88 TRP A C 1
ATOM 625 O O . TRP A 1 88 ? 9.862 1.833 13.187 1.00 61.94 88 TRP A O 1
ATOM 635 N N . GLU A 1 89 ? 8.098 1.961 11.808 1.00 64.00 89 GLU A N 1
ATOM 636 C CA . GLU A 1 89 ? 7.185 2.533 12.783 1.00 64.00 89 GLU A CA 1
ATOM 637 C C . GLU A 1 89 ? 5.923 1.678 12.835 1.00 64.00 89 GLU A C 1
ATOM 639 O O . GLU A 1 89 ? 5.136 1.639 11.885 1.00 64.00 89 GLU A O 1
ATOM 644 N N . VAL A 1 90 ? 5.729 1.008 13.967 1.00 63.31 90 VAL A N 1
ATOM 645 C CA . VAL A 1 90 ? 4.500 0.293 14.306 1.00 63.31 90 VAL A CA 1
ATOM 646 C C . VAL A 1 90 ? 3.857 1.072 15.453 1.00 63.31 90 VAL A C 1
ATOM 648 O O . VAL A 1 90 ? 4.550 1.350 16.430 1.00 63.31 90 VAL A O 1
ATOM 651 N N . PRO A 1 91 ? 2.586 1.491 15.339 1.00 61.59 91 PRO A N 1
ATOM 652 C CA . PRO A 1 91 ? 1.863 2.061 16.470 1.00 61.59 91 PRO A CA 1
ATOM 653 C C . PRO A 1 91 ? 1.919 1.100 17.659 1.00 61.59 91 PRO A C 1
ATOM 655 O O . PRO A 1 91 ? 1.752 -0.104 17.459 1.00 61.59 91 PRO A O 1
ATOM 658 N N . GLU A 1 92 ? 2.137 1.610 18.871 1.00 59.72 92 GLU A N 1
ATOM 659 C CA . GLU A 1 92 ? 1.949 0.794 20.071 1.00 59.72 92 GLU A CA 1
ATOM 660 C C . GLU A 1 92 ? 0.518 0.236 20.063 1.00 59.72 92 GLU A C 1
ATOM 662 O O . GLU A 1 92 ? -0.445 0.955 19.777 1.00 59.72 92 GLU A O 1
ATOM 667 N N . GLU A 1 93 ? 0.378 -1.072 20.289 1.00 52.44 93 GLU A N 1
ATOM 668 C CA . GLU A 1 93 ? -0.930 -1.709 20.383 1.00 52.44 93 GLU A CA 1
ATOM 669 C C . GLU A 1 93 ? -1.611 -1.217 21.663 1.00 52.44 93 GLU A C 1
ATOM 671 O O . GLU A 1 93 ? -1.333 -1.721 22.746 1.00 52.44 93 GLU A O 1
ATOM 676 N N . ASP A 1 94 ? -2.496 -0.225 21.554 1.00 49.94 94 ASP A N 1
ATOM 677 C CA . ASP A 1 94 ? -3.422 0.088 22.639 1.00 49.94 94 ASP A CA 1
ATOM 678 C C . ASP A 1 94 ? -4.419 -1.086 22.753 1.00 49.94 94 ASP A C 1
ATOM 680 O O . ASP A 1 94 ? -5.157 -1.348 21.793 1.00 49.94 94 ASP A O 1
ATOM 684 N N . PRO A 1 95 ? -4.442 -1.838 23.873 1.00 43.34 95 PRO A N 1
ATOM 685 C CA . PRO A 1 95 ? -5.359 -2.962 24.062 1.00 43.34 95 PRO A CA 1
ATOM 686 C C . PRO A 1 95 ? -6.827 -2.520 24.201 1.00 43.34 95 PRO A C 1
ATOM 688 O O . PRO A 1 95 ? -7.723 -3.367 24.264 1.00 43.34 95 PRO A O 1
ATOM 691 N N . GLY A 1 96 ? -7.099 -1.211 24.255 1.00 49.62 96 GLY A N 1
ATOM 692 C CA . GLY A 1 96 ? -8.447 -0.667 24.161 1.00 49.62 96 GLY A CA 1
ATOM 693 C C . GLY A 1 96 ? -9.073 -0.834 22.765 1.00 49.62 96 GLY A C 1
ATOM 694 O O . GLY A 1 96 ? -8.377 -0.997 21.761 1.00 49.62 96 GLY A O 1
ATOM 695 N N . PRO A 1 97 ? -10.413 -0.774 22.646 1.00 48.56 97 PRO A N 1
ATOM 696 C CA . PRO A 1 97 ? -11.053 -0.695 21.338 1.00 48.56 97 PRO A CA 1
ATOM 697 C C . PRO A 1 97 ? -10.504 0.524 20.588 1.00 48.56 97 PRO A C 1
ATOM 699 O O . PRO A 1 97 ? -10.560 1.642 21.105 1.00 48.56 97 PRO A O 1
ATOM 702 N N . ARG A 1 98 ? -9.969 0.303 19.377 1.00 54.59 98 ARG A N 1
ATOM 703 C CA . ARG A 1 98 ? -9.455 1.375 18.514 1.00 54.59 98 ARG A CA 1
ATOM 704 C C . ARG A 1 98 ? -10.528 2.452 18.389 1.00 54.59 98 ARG A C 1
ATOM 706 O O . ARG A 1 98 ? -11.604 2.201 17.856 1.00 54.59 98 ARG A O 1
ATOM 713 N N . ARG A 1 99 ? -10.234 3.637 18.924 1.00 49.41 99 ARG A N 1
ATOM 714 C CA . ARG A 1 99 ? -11.135 4.797 18.868 1.00 49.41 99 ARG A CA 1
ATOM 715 C C . ARG A 1 99 ? -11.130 5.466 17.495 1.00 49.41 99 ARG A C 1
ATOM 717 O O . ARG A 1 99 ? -11.992 6.302 17.239 1.00 49.41 99 ARG A O 1
ATOM 724 N N . SER A 1 100 ? -10.195 5.096 16.616 1.00 56.09 100 SER A N 1
ATOM 725 C CA . SER A 1 100 ? -10.162 5.626 15.263 1.00 56.09 100 SER A CA 1
ATOM 726 C C . SER A 1 100 ? -11.312 5.027 14.457 1.00 56.09 100 SER A C 1
ATOM 728 O O . SER A 1 100 ? -11.468 3.814 14.325 1.00 56.09 100 SER A O 1
ATOM 730 N N . SER A 1 101 ? -12.158 5.904 13.926 1.00 63.53 101 SER A N 1
ATOM 731 C CA . SER A 1 101 ? -13.247 5.513 13.024 1.00 63.53 101 SER A CA 1
ATOM 732 C C . SER A 1 101 ? -12.734 5.267 11.594 1.00 63.53 101 SER A C 1
ATOM 734 O O . SER A 1 101 ? -13.515 5.009 10.692 1.00 63.53 101 SER A O 1
ATOM 736 N N . GLY A 1 102 ? -11.423 5.370 11.357 1.00 70.31 102 GLY A N 1
ATOM 737 C CA . GLY A 1 102 ? -10.809 5.285 10.033 1.00 70.31 102 GLY A CA 1
ATOM 738 C C . GLY A 1 102 ? -10.169 3.927 9.717 1.00 70.31 102 GLY A C 1
ATOM 739 O O . GLY A 1 102 ? -10.049 3.059 10.585 1.00 70.31 102 GLY A O 1
ATOM 740 N N . PRO A 1 103 ? -9.727 3.726 8.463 1.00 83.94 103 PRO A N 1
ATOM 741 C CA . PRO A 1 103 ? -8.997 2.526 8.072 1.00 83.94 103 PRO A CA 1
ATOM 742 C C . PRO A 1 103 ? -7.648 2.420 8.794 1.00 83.94 103 PRO A C 1
ATOM 744 O O . PRO A 1 103 ? -6.945 3.412 8.974 1.00 83.94 103 PRO A O 1
ATOM 747 N N . TYR A 1 104 ? -7.245 1.190 9.121 1.00 85.69 104 TYR A N 1
ATOM 748 C CA . TYR A 1 104 ? -5.856 0.888 9.460 1.00 85.69 104 TYR A CA 1
ATOM 749 C C . TYR A 1 104 ? -5.068 0.564 8.192 1.00 85.69 104 TYR A C 1
ATOM 751 O O . TYR A 1 104 ? -5.506 -0.257 7.383 1.00 85.69 104 TYR A O 1
ATOM 759 N N . VAL A 1 105 ? -3.895 1.175 8.040 1.00 89.75 105 VAL A N 1
ATOM 760 C CA . VAL A 1 105 ? -3.049 1.022 6.855 1.00 89.75 105 VAL A CA 1
ATOM 761 C C . VAL A 1 105 ? -1.676 0.482 7.255 1.00 89.75 105 VAL A C 1
ATOM 763 O O . VAL A 1 105 ? -1.024 0.987 8.163 1.00 89.75 105 VAL A O 1
ATOM 766 N N . TRP A 1 106 ? -1.211 -0.547 6.553 1.00 90.50 106 TRP A N 1
ATOM 767 C CA . TRP A 1 106 ? 0.118 -1.128 6.725 1.00 90.50 106 TRP A CA 1
ATOM 768 C C . TRP A 1 106 ? 0.880 -0.994 5.411 1.00 90.50 106 TRP A C 1
ATOM 770 O O . TRP A 1 106 ? 0.383 -1.410 4.363 1.00 90.50 106 TRP A O 1
ATOM 780 N N . LEU A 1 107 ? 2.061 -0.384 5.452 1.00 90.62 107 LEU A N 1
ATOM 781 C CA . LEU A 1 107 ? 2.851 -0.068 4.268 1.00 90.62 107 LEU A CA 1
ATOM 782 C C . LEU A 1 107 ? 4.260 -0.598 4.416 1.00 90.62 107 LEU A C 1
ATOM 784 O O . LEU A 1 107 ? 4.982 -0.197 5.325 1.00 90.62 107 LEU A O 1
ATOM 788 N N . ALA A 1 108 ? 4.674 -1.426 3.466 1.00 89.25 108 ALA A N 1
ATOM 789 C CA . ALA A 1 108 ? 6.046 -1.876 3.378 1.00 89.25 108 ALA A CA 1
ATOM 790 C C . ALA A 1 108 ? 6.569 -1.833 1.947 1.00 89.25 108 ALA A C 1
ATOM 792 O O . ALA A 1 108 ? 5.837 -2.137 1.006 1.00 89.25 108 ALA A O 1
ATOM 793 N N . GLY A 1 109 ? 7.842 -1.478 1.779 1.00 89.94 109 GLY A N 1
ATOM 794 C CA . GLY A 1 109 ? 8.475 -1.468 0.464 1.00 89.94 109 GLY A CA 1
ATOM 795 C C . GLY A 1 109 ? 9.643 -0.500 0.355 1.00 89.94 109 GLY A C 1
ATOM 796 O O . GLY A 1 109 ? 10.447 -0.361 1.277 1.00 89.94 109 GLY A O 1
ATOM 797 N N . GLU A 1 110 ? 9.749 0.147 -0.804 1.00 90.88 110 GLU A N 1
ATOM 798 C CA . GLU A 1 110 ? 10.807 1.111 -1.098 1.00 90.88 110 GLU A CA 1
ATOM 799 C C . GLU A 1 110 ? 10.633 2.391 -0.267 1.00 90.88 110 GLU A C 1
ATOM 801 O O . GLU A 1 110 ? 9.545 2.967 -0.186 1.00 90.88 110 GLU A O 1
ATOM 806 N N . ALA A 1 111 ? 11.718 2.847 0.354 1.00 87.44 111 ALA A N 1
ATOM 807 C CA . ALA A 1 111 ? 11.687 3.882 1.375 1.00 87.44 111 ALA A CA 1
ATOM 808 C C . ALA A 1 111 ? 11.135 5.228 0.880 1.00 87.44 111 ALA A C 1
ATOM 810 O O . ALA A 1 111 ? 10.399 5.895 1.608 1.00 87.44 111 ALA A O 1
ATOM 811 N N . GLY A 1 112 ? 11.470 5.642 -0.345 1.00 87.06 112 GLY A N 1
ATOM 812 C CA . GLY A 1 112 ? 10.930 6.864 -0.945 1.00 87.06 112 GLY A CA 1
ATOM 813 C C . GLY A 1 112 ? 9.416 6.795 -1.156 1.00 87.06 112 GLY A C 1
ATOM 814 O O . GLY A 1 112 ? 8.702 7.740 -0.821 1.00 87.06 112 GLY A O 1
ATOM 815 N N . THR A 1 113 ? 8.927 5.658 -1.643 1.00 91.12 113 THR A N 1
ATOM 816 C CA . THR A 1 113 ? 7.503 5.385 -1.873 1.00 91.12 113 THR A CA 1
ATOM 817 C C . THR A 1 113 ? 6.724 5.390 -0.562 1.00 91.12 113 THR A C 1
ATOM 819 O O . THR A 1 113 ? 5.730 6.105 -0.439 1.00 91.12 113 THR A O 1
ATOM 822 N N . VAL A 1 114 ? 7.205 4.656 0.446 1.00 89.75 114 VAL A N 1
ATOM 823 C CA . VAL A 1 114 ? 6.565 4.594 1.770 1.00 89.75 114 VAL A CA 1
ATOM 824 C C . VAL A 1 114 ? 6.567 5.973 2.437 1.00 89.75 114 VAL A C 1
ATOM 826 O O . VAL A 1 114 ? 5.543 6.386 2.977 1.00 89.75 114 VAL A O 1
ATOM 829 N N . LYS A 1 115 ? 7.667 6.736 2.340 1.00 86.75 115 LYS A N 1
ATOM 830 C CA . LYS A 1 115 ? 7.735 8.117 2.848 1.00 86.75 115 LYS A CA 1
ATOM 831 C C . LYS A 1 115 ? 6.737 9.045 2.140 1.00 86.75 115 LYS A C 1
ATOM 833 O O . LYS A 1 115 ? 6.063 9.839 2.793 1.00 86.75 115 LYS A O 1
ATOM 838 N N . GLY A 1 116 ? 6.612 8.933 0.817 1.00 89.12 116 GLY A N 1
ATOM 839 C CA . GLY A 1 116 ? 5.630 9.692 0.038 1.00 89.12 116 GLY A CA 1
ATOM 840 C C . GLY A 1 116 ? 4.188 9.360 0.427 1.00 89.12 116 GLY A C 1
ATOM 841 O O . GLY A 1 116 ? 3.378 10.265 0.619 1.00 89.12 116 GLY A O 1
ATOM 842 N N . LEU A 1 117 ? 3.886 8.074 0.611 1.00 90.69 117 LEU A N 1
ATOM 843 C CA . LEU A 1 117 ? 2.590 7.606 1.098 1.00 90.69 117 LEU A CA 1
ATOM 844 C C . LEU A 1 117 ? 2.290 8.094 2.516 1.00 90.69 117 LEU A C 1
ATOM 846 O O . LEU A 1 117 ? 1.181 8.555 2.765 1.00 90.69 117 LEU A O 1
ATOM 850 N N . ARG A 1 118 ? 3.275 8.069 3.421 1.00 85.88 118 ARG A N 1
ATOM 851 C CA . ARG A 1 118 ? 3.134 8.607 4.783 1.00 85.88 118 ARG A CA 1
ATOM 852 C C . ARG A 1 118 ? 2.652 10.050 4.771 1.00 85.88 118 ARG A C 1
ATOM 854 O O . ARG A 1 118 ? 1.666 10.362 5.433 1.00 85.88 118 ARG A O 1
ATOM 861 N N . ARG A 1 119 ? 3.307 10.903 3.979 1.00 87.00 119 ARG A N 1
ATOM 862 C CA . ARG A 1 119 ? 2.916 12.307 3.828 1.00 87.00 119 ARG A CA 1
ATOM 863 C C . ARG A 1 119 ? 1.477 12.444 3.322 1.00 87.00 119 ARG A C 1
ATOM 865 O O . ARG A 1 119 ? 0.683 13.138 3.943 1.00 87.00 119 ARG A O 1
ATOM 872 N N . ARG A 1 120 ? 1.120 11.728 2.252 1.00 88.56 120 ARG A N 1
ATOM 873 C CA . ARG A 1 120 ? -0.231 11.790 1.668 1.00 88.56 120 ARG A CA 1
ATOM 874 C C . ARG A 1 120 ? -1.319 11.329 2.632 1.00 88.56 120 ARG A C 1
ATOM 876 O O . ARG A 1 120 ? -2.370 11.948 2.714 1.00 88.56 120 ARG A O 1
ATOM 883 N N . LEU A 1 121 ? -1.085 10.243 3.360 1.00 87.25 121 LEU A N 1
ATOM 884 C CA . LEU A 1 121 ? -2.104 9.679 4.240 1.00 87.25 121 LEU A CA 1
ATOM 885 C C . LEU A 1 121 ? -2.274 10.494 5.523 1.00 87.25 121 LEU A C 1
ATOM 887 O O . LEU A 1 121 ? -3.402 10.783 5.905 1.00 87.25 121 LEU A O 1
ATOM 891 N N . VAL A 1 122 ? -1.176 10.883 6.172 1.00 84.25 122 VAL A N 1
ATOM 892 C CA . VAL A 1 122 ? -1.238 11.566 7.473 1.00 84.25 122 VAL A CA 1
ATOM 893 C C . VAL A 1 122 ? -1.469 13.067 7.303 1.00 84.25 122 VAL A C 1
ATOM 895 O O . VAL A 1 122 ? -2.367 13.615 7.930 1.00 84.25 122 VAL A O 1
ATOM 898 N N . GLN A 1 123 ? -0.702 13.735 6.434 1.00 79.69 123 GLN A N 1
ATOM 899 C CA . GLN A 1 123 ? -0.767 15.196 6.301 1.00 79.69 123 GLN A CA 1
ATOM 900 C C . GLN A 1 123 ? -1.856 15.655 5.330 1.00 79.69 123 GLN A C 1
ATOM 902 O O . GLN A 1 123 ? -2.564 16.612 5.621 1.00 79.69 123 GLN A O 1
ATOM 907 N N . GLU A 1 124 ? -1.999 14.996 4.175 1.00 80.81 124 GLU A N 1
ATOM 908 C CA . GLU A 1 124 ? -2.946 15.451 3.142 1.00 80.81 124 GLU A CA 1
ATOM 909 C C . GLU A 1 124 ? -4.358 14.876 3.356 1.00 80.81 124 GLU A C 1
ATOM 911 O O . GLU A 1 124 ? -5.343 15.578 3.140 1.00 80.81 124 GLU A O 1
ATOM 916 N N . ALA A 1 125 ? -4.473 13.617 3.796 1.00 81.50 125 ALA A N 1
ATOM 917 C CA . ALA A 1 125 ? -5.756 12.940 4.013 1.00 81.50 125 ALA A CA 1
ATOM 918 C C . ALA A 1 125 ? -6.222 12.912 5.482 1.00 81.50 125 ALA A C 1
ATOM 920 O O . ALA A 1 125 ? -7.320 12.427 5.751 1.00 81.50 125 ALA A O 1
ATOM 921 N N . GLY A 1 126 ? -5.417 13.421 6.424 1.00 79.25 126 GLY A N 1
ATOM 922 C CA . GLY A 1 126 ? -5.788 13.532 7.839 1.00 79.25 126 GLY A CA 1
ATOM 923 C C . GLY A 1 126 ? -5.960 12.192 8.561 1.00 79.25 126 GLY A C 1
ATOM 924 O O . GLY A 1 126 ? -6.728 12.098 9.518 1.00 79.25 126 GLY A O 1
ATOM 925 N N . LEU A 1 127 ? -5.300 11.130 8.096 1.00 82.06 127 LEU A N 1
ATOM 926 C CA . LEU A 1 127 ? -5.364 9.833 8.757 1.00 82.06 127 LEU A CA 1
ATOM 927 C C . LEU A 1 127 ? -4.549 9.878 10.058 1.00 82.06 127 LEU A C 1
ATOM 929 O O . LEU A 1 127 ? -3.386 10.285 10.050 1.00 82.06 127 LEU A O 1
ATOM 933 N N . GLU A 1 128 ? -5.138 9.427 11.169 1.00 80.31 128 GLU A N 1
ATOM 934 C CA . GLU A 1 128 ? -4.439 9.365 12.455 1.00 80.31 128 GLU A CA 1
ATOM 935 C C . GLU A 1 128 ? -3.132 8.581 12.332 1.00 80.31 128 GLU A C 1
ATOM 937 O O . GLU A 1 128 ? -3.099 7.464 11.806 1.00 80.31 128 GLU A O 1
ATOM 942 N N . ARG A 1 129 ? -2.041 9.138 12.869 1.00 76.75 129 ARG A N 1
ATOM 943 C CA . ARG A 1 129 ? -0.715 8.519 12.783 1.00 76.75 129 ARG A CA 1
ATOM 944 C C . ARG A 1 129 ? -0.685 7.106 13.377 1.00 76.75 129 ARG A C 1
ATOM 946 O O . ARG A 1 129 ? 0.009 6.241 12.843 1.00 76.75 129 ARG A O 1
ATOM 953 N N . THR A 1 130 ? -1.447 6.861 14.441 1.00 79.44 130 THR A N 1
ATOM 954 C CA . THR A 1 130 ? -1.611 5.550 15.102 1.00 79.44 130 THR A CA 1
ATOM 955 C C . THR A 1 130 ? -2.395 4.540 14.258 1.00 79.44 130 THR A C 1
ATOM 957 O O . THR A 1 130 ? -2.354 3.337 14.514 1.00 79.44 130 THR A O 1
ATOM 960 N N . SER A 1 131 ? -3.082 5.001 13.211 1.00 81.69 131 SER A N 1
ATOM 961 C CA . SER A 1 131 ? -3.799 4.156 12.256 1.00 81.69 131 SER A CA 1
ATOM 962 C C . SER A 1 131 ? -2.935 3.745 11.058 1.00 81.69 131 SER A C 1
ATOM 964 O O . SER A 1 131 ? -3.439 3.080 10.154 1.00 81.69 131 SER A O 1
ATOM 966 N N . VAL A 1 132 ? -1.633 4.072 11.047 1.00 81.94 132 VAL A N 1
ATOM 967 C CA . VAL A 1 132 ? -0.718 3.682 9.965 1.00 81.94 132 VAL A CA 1
ATOM 968 C C . VAL A 1 132 ? 0.598 3.101 10.486 1.00 81.94 132 VAL A C 1
ATOM 970 O O . VAL A 1 132 ? 1.216 3.657 11.393 1.00 81.94 132 VAL A O 1
ATOM 973 N N . ALA A 1 133 ? 1.049 2.001 9.880 1.00 84.81 133 ALA A N 1
ATOM 974 C CA . ALA A 1 133 ? 2.371 1.408 10.088 1.00 84.81 133 ALA A CA 1
ATOM 975 C C . ALA A 1 133 ? 3.224 1.478 8.811 1.00 84.81 133 ALA A C 1
ATOM 977 O O . ALA A 1 133 ? 2.720 1.215 7.715 1.00 84.81 133 ALA A O 1
ATOM 978 N N . PHE A 1 134 ? 4.515 1.795 8.951 1.00 82.94 134 PHE A N 1
ATOM 979 C CA . PHE A 1 134 ? 5.435 2.038 7.830 1.00 82.94 134 PHE A CA 1
ATOM 980 C C . PHE A 1 134 ? 6.741 1.250 7.980 1.00 82.94 134 PHE A C 1
ATOM 982 O O . PHE A 1 134 ? 7.386 1.321 9.024 1.00 82.94 134 PHE A O 1
ATOM 989 N N . MET A 1 135 ? 7.149 0.548 6.920 1.00 85.44 135 MET A N 1
ATOM 990 C CA . MET A 1 135 ? 8.353 -0.292 6.865 1.00 85.44 135 MET A CA 1
ATOM 991 C C . MET A 1 135 ? 9.109 -0.081 5.541 1.00 85.44 135 MET A C 1
ATOM 993 O O . MET A 1 135 ? 8.744 -0.594 4.484 1.00 85.44 135 MET A O 1
ATOM 997 N N . GLY A 1 136 ? 10.184 0.696 5.576 1.00 83.81 136 GLY A N 1
ATOM 998 C CA . GLY A 1 136 ? 11.064 0.944 4.439 1.00 83.81 136 GLY A CA 1
ATOM 999 C C . GLY A 1 136 ? 12.201 -0.049 4.390 1.00 83.81 136 GLY A C 1
ATOM 1000 O O . GLY A 1 136 ? 13.204 0.149 5.068 1.00 83.81 136 GLY A O 1
ATOM 1001 N N . TYR A 1 137 ? 12.067 -1.085 3.573 1.00 82.38 137 TYR A N 1
ATOM 1002 C CA . TYR A 1 137 ? 13.046 -2.170 3.521 1.00 82.38 137 TYR A CA 1
ATOM 1003 C C . TYR A 1 137 ? 14.292 -1.835 2.704 1.00 82.38 137 TYR A C 1
ATOM 1005 O O . TYR A 1 137 ? 15.386 -2.287 3.023 1.00 82.38 137 TYR A O 1
ATOM 1013 N N . TRP A 1 138 ? 14.136 -1.073 1.625 1.00 83.62 138 TRP A N 1
ATOM 1014 C CA . TRP A 1 138 ? 15.225 -0.772 0.699 1.00 83.62 138 TRP A CA 1
ATOM 1015 C C . TRP A 1 138 ? 15.021 0.601 0.069 1.00 83.62 138 TRP A C 1
ATOM 1017 O O . TRP A 1 138 ? 13.924 1.159 0.117 1.00 83.62 138 TRP A O 1
ATOM 1027 N N . ARG A 1 139 ? 16.065 1.169 -0.537 1.00 84.44 139 ARG A N 1
ATOM 1028 C CA . ARG A 1 139 ? 15.974 2.458 -1.229 1.00 84.44 139 ARG A CA 1
ATOM 1029 C C . ARG A 1 139 ? 16.617 2.373 -2.596 1.00 84.44 139 ARG A C 1
ATOM 1031 O O . ARG A 1 139 ? 17.760 1.944 -2.724 1.00 84.44 139 ARG A O 1
ATOM 1038 N N . ARG A 1 140 ? 15.909 2.830 -3.628 1.00 80.75 140 ARG A N 1
ATOM 1039 C CA . ARG A 1 140 ? 16.479 2.834 -4.979 1.00 80.75 140 ARG A CA 1
ATOM 1040 C C . ARG A 1 140 ? 17.727 3.715 -5.032 1.00 80.75 140 ARG A C 1
ATOM 1042 O O . ARG A 1 140 ? 17.720 4.840 -4.536 1.00 80.75 140 ARG A O 1
ATOM 1049 N N . GLY A 1 141 ? 18.781 3.200 -5.662 1.00 81.75 141 GLY A N 1
ATOM 1050 C CA . GLY A 1 141 ? 20.062 3.898 -5.781 1.00 81.75 141 GLY A CA 1
ATOM 1051 C C . GLY A 1 141 ? 20.905 3.879 -4.504 1.00 81.75 141 GLY A C 1
ATOM 1052 O O . GLY A 1 141 ? 21.915 4.574 -4.452 1.00 81.75 141 GLY A O 1
ATOM 1053 N N . LYS A 1 142 ? 20.511 3.104 -3.485 1.00 75.31 142 LYS A N 1
ATOM 1054 C CA . LYS A 1 142 ? 21.347 2.791 -2.325 1.00 75.31 142 LYS A CA 1
ATOM 1055 C C . LYS A 1 142 ? 21.470 1.279 -2.186 1.00 75.31 142 LYS A C 1
ATOM 1057 O O . LYS A 1 142 ? 20.473 0.571 -2.295 1.00 75.31 142 LYS A O 1
ATOM 1062 N N . THR A 1 143 ? 22.680 0.802 -1.944 1.00 61.72 143 THR A N 1
ATOM 1063 C CA . THR A 1 143 ? 22.922 -0.585 -1.544 1.00 61.72 143 THR A CA 1
ATOM 1064 C C . THR A 1 143 ? 22.718 -0.678 -0.036 1.00 61.72 143 THR A C 1
ATOM 1066 O O . THR A 1 143 ? 23.102 0.243 0.685 1.00 61.72 143 THR A O 1
ATOM 1069 N N . SER A 1 144 ? 22.069 -1.739 0.432 1.00 61.72 144 SER A N 1
ATOM 1070 C CA . SER A 1 144 ? 22.073 -2.079 1.855 1.00 61.72 144 SER A CA 1
ATOM 1071 C C . SER A 1 144 ? 23.438 -2.691 2.176 1.00 61.72 144 SER A C 1
ATOM 1073 O O . SER A 1 144 ? 23.852 -3.592 1.449 1.00 61.72 144 SER A O 1
ATOM 1075 N N . ASP A 1 145 ? 24.133 -2.155 3.180 1.00 47.47 145 ASP A N 1
ATOM 1076 C CA . ASP A 1 145 ? 25.369 -2.742 3.728 1.00 47.47 145 ASP A CA 1
ATOM 1077 C C . ASP A 1 145 ? 25.088 -4.090 4.416 1.00 47.47 145 ASP A C 1
ATOM 1079 O O . ASP A 1 145 ? 23.979 -4.235 4.991 1.00 47.47 145 ASP A O 1
#

Foldseek 3Di:
DQVPDDAPDAEEAEAEDQEPVPDDDDDHHPNYHYHYHHQDYPPDPHGHDPLPRVLVVVLVVQVVQVVVFDDDPDDPADPDDLPDDDQFDAQDDPVDDPPDSGAQEEDEEAPVSQSVSLCCVCPVVVHHPNSYGGYHDHHPPDDDD

pLDDT: mean 79.5, std 14.69, range [43.34, 96.06]

=== Feature glossary ===
Legend for the data blocks above and below:

— What the protein is —

The amino-acid sequence is the protein's primary structure: the linear order of residues from the N-terminus to the C-terminus, written in one-letter code. Everything else here — the 3D coordinates, the secondary structure, the domain annotations — is ultimately a consequence of this string.

Functional annotations link the protein to curated databases. InterPro entries identify conserved domains and families by matching the sequence against member-database signatures (Pfam, PROSITE, CDD, …). Gene Ontology (GO) terms describe molecular function, biological process, and cellular component in a controlled vocabulary. CATH places the structure in a hierarchical fold classification (Class/Architecture/Topology/Homologous-superfamily). The organism is the source species.

— Where its atoms are —

Atomic coordinates in PDBx/mmCIF format — the same representation the Protein Data Bank distributes. Each line of the _atom_site loop places one backbone atom in Cartesian space (units: ångströms, origin: arbitrary).

The six renders are orthographi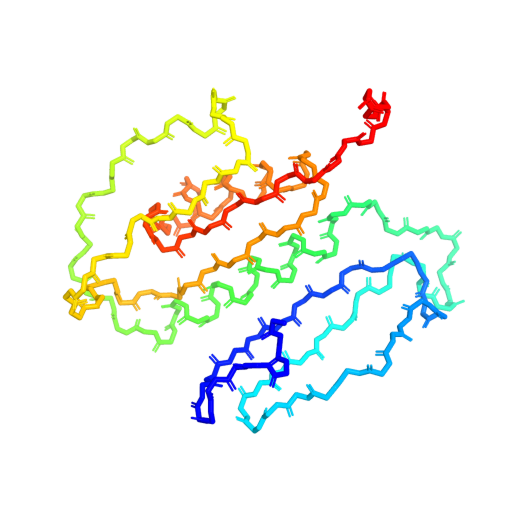c views along the three Cartesian axes in both directions. Representation (cartoon, sticks, or surface) and color scheme (sequence-rainbow or by-chain) vary across proteins so the training set covers all the common visualization conventions.

— Local backbone conformation —

Eight-state secondary structure (DSSP): H is the canonical α-helix, G the tighter 3₁₀-helix, I the wider π-helix; E/B are β-structure, T and S are turns and bends, and '-' is everything else. DSSP derives these from the pattern of main-chain N–H···O=C hydrogen bonds, not from the sequence.

Three-state secondary structure (P-SEA) collapses the eight DSSP classes into helix (a), strand (b), and coil (c). P-SEA assigns these from Cα geometry alone — distances and angles — without requiring backbone oxygens, so it works on any Cα trace.

φ (phi) and ψ (psi) are the two rotatable backbone dihedrals per residue: φ is the C(i-1)–N–Cα–C torsion, ψ is the N–Cα–C–N(i+1) torsion, both in degrees on (−180°, 180°]. α-helical residues cluster near (−60°, −45°); β-strand residues near (−120°, +130°). A Ramachandran plot is simply a scatter of (φ, ψ) for every residue.

— Global shape and packing —

The geometric summary reports three shape descriptors. Rg (radius of gyration) measures how spread out the Cα atoms are about their centre of mass; compact globular proteins have small Rg, elongated or unfolded ones large. Cα contacts (<8 Å, |i−j|>4) count long-range residue pairs in spatial proximity — high for tightly packed folds, near zero for rods or random coil. The bounding-box extents give the protein's footprint along x, y, z in Å.

SASA measures how much of the protein is reachable by solvent. It is computed by rolling a water-sized probe over the atomic surface and summing the exposed area (Å²). Per-residue SASA distinguishes core (buried, low SASA) from surface (exposed, high SASA) residues; total SASA is a whole-molecule size measure.

Plot images: a contact map (which residues are close in 3D, as an N×N binary image), a Ramachandran scatter (backbone torsion angles, revealing secondary-structure composition at a glance)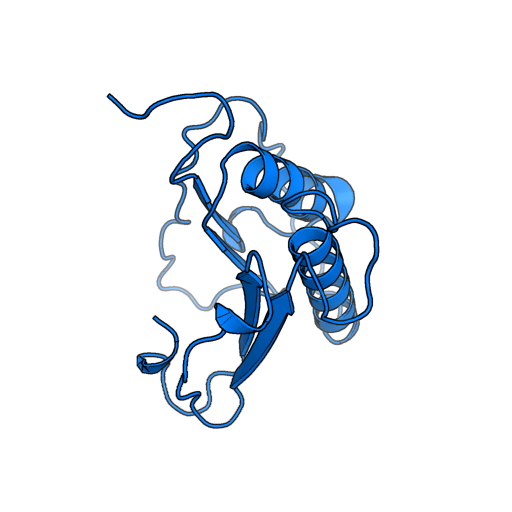, and — for AlphaFold structures — a PAE heatmap (pairwise prediction confidence).

— Structural neighborhood —

A 3Di character summarizes, for each residue, the relative orientation of the Cα frame of its nearest spatial neighbor. Because it encodes fold topology rather than chemistry, 3Di alignments detect remote structural similarity that sequence alignment misses.

The Foldseek neighbor list gives the closest experimentally determined structures in the PDB, ranked by structural alignment. TM-score near 1 means near-identical fold; near 0.3 means only rough topology match. This is how one finds what a novel AlphaFold prediction most resembles in the solved-structure universe.

— Confidence and disorder —

For AlphaFold models, the B-factor field carries pLDDT — the model's own estimate of local accuracy on a 0–100 scale. Regions with pLDDT<50 should be treated as essentially unmodeled; they often correspond to intrinsically disordered segments.

Crystallographic B-factors measure how much each atom's electron density is smeared out, in Å². They rise in mobile loops and surface residues and fall in the buried interior. In AlphaFold models this column is repurposed to hold pLDDT instead.

Predicted Aligned Error (PAE) is an AlphaFold confidence matrix: entry (i, j) is the expected error in the position of residue j, in ångströms, when the prediction is superimposed on the true structure at residue i. Low PAE within a block of residues means that block is internally rigid and well-predicted; high PAE between two blocks means their relative placement is uncertain even if each block individually is confident.